Protein AF-A0A8J7MB48-F1 (afdb_monomer_lite)

Radius of gyration: 26.06 Å; chains: 1; bounding box: 93×41×34 Å

Secondary structure (DSSP, 8-state):
-PPP---------------------------B-GGGGGGSPBPEE-S-TTS-EEE-SSTTT-EEE-TTPPTT-EEE-GGGPEEPTTT-SEEGGGSPEEE--

Sequence (101 aa):
MLKTIVSMIATAATCAVLIPSCAPTNASSPQAAYADADKYPLAVKYGDPKKQQVISPFRPHNLVDVSGMKSGQLARDPATASVDAKTGKPDINTAKIFRIP

pLDDT: mean 76.39, std 20.18, range [36.72, 96.31]

Structure (mmCIF, N/CA/C/O backbone):
data_AF-A0A8J7MB48-F1
#
_entry.id   AF-A0A8J7MB48-F1
#
loop_
_atom_site.group_PDB
_atom_site.id
_atom_site.type_symbol
_atom_site.label_atom_id
_atom_site.label_alt_id
_atom_site.label_comp_id
_atom_site.label_asym_id
_atom_site.label_entity_id
_atom_site.label_seq_id
_atom_site.pdbx_PDB_ins_code
_atom_site.Cartn_x
_atom_site.Cartn_y
_atom_site.Cartn_z
_atom_site.occupancy
_atom_site.B_iso_or_equiv
_atom_site.auth_seq_id
_atom_site.auth_comp_id
_atom_site.auth_asym_id
_atom_site.auth_atom_id
_atom_site.pdbx_PDB_model_num
ATOM 1 N N . MET A 1 1 ? 79.895 -25.513 10.396 1.00 42.00 1 MET A N 1
ATOM 2 C CA . MET A 1 1 ? 79.196 -24.228 10.173 1.00 42.00 1 MET A CA 1
ATOM 3 C C . MET A 1 1 ? 77.709 -24.457 10.401 1.00 42.00 1 MET A C 1
ATOM 5 O O . MET A 1 1 ? 77.077 -25.133 9.601 1.00 42.00 1 MET A O 1
ATOM 9 N N . LEU A 1 2 ? 77.205 -24.019 11.555 1.00 36.72 2 LEU A N 1
ATOM 10 C CA . LEU A 1 2 ? 75.853 -24.273 12.065 1.00 36.72 2 LEU A CA 1
ATOM 11 C C . LEU A 1 2 ? 74.895 -23.214 11.494 1.00 36.72 2 LEU A C 1
ATOM 13 O O . LEU A 1 2 ? 75.171 -22.024 11.625 1.00 36.72 2 LEU A O 1
ATOM 17 N N . LYS A 1 3 ? 73.817 -23.629 10.817 1.00 44.56 3 LYS A N 1
ATOM 18 C CA . LYS A 1 3 ? 72.805 -22.721 10.253 1.00 44.56 3 LYS A CA 1
ATOM 19 C C . LYS A 1 3 ? 71.629 -22.563 11.223 1.00 44.56 3 LYS A C 1
ATOM 21 O O . LYS A 1 3 ? 70.996 -23.539 11.604 1.00 44.56 3 LYS A O 1
ATOM 26 N N . THR A 1 4 ? 71.389 -21.311 11.593 1.00 50.75 4 THR A N 1
ATOM 27 C CA . THR A 1 4 ? 70.263 -20.748 12.355 1.00 50.75 4 THR A CA 1
ATOM 28 C C . THR A 1 4 ? 68.926 -20.854 11.602 1.00 50.75 4 THR A C 1
ATOM 30 O O . THR A 1 4 ? 68.945 -20.952 10.376 1.00 50.75 4 THR A O 1
ATOM 33 N N . ILE A 1 5 ? 67.807 -20.725 12.344 1.00 57.31 5 ILE A N 1
ATOM 34 C CA . ILE A 1 5 ? 66.540 -19.977 12.067 1.00 57.31 5 ILE A CA 1
ATOM 35 C C . ILE A 1 5 ? 65.353 -20.806 12.611 1.00 57.31 5 ILE A C 1
ATOM 37 O O . ILE A 1 5 ? 65.008 -21.840 12.055 1.00 57.31 5 ILE A O 1
ATOM 41 N N . VAL A 1 6 ? 64.900 -20.587 13.853 1.00 50.66 6 VAL A N 1
ATOM 42 C CA . VAL A 1 6 ? 63.931 -19.572 14.345 1.00 50.66 6 VAL A CA 1
ATOM 43 C C . VAL A 1 6 ? 62.512 -19.736 13.771 1.00 50.66 6 VAL A C 1
ATOM 45 O O . VAL A 1 6 ? 62.215 -19.308 12.665 1.00 50.66 6 VAL A O 1
ATOM 48 N N . SER A 1 7 ? 61.674 -20.365 14.608 1.00 46.47 7 SER A N 1
ATOM 49 C CA . SER A 1 7 ? 60.239 -20.162 14.880 1.00 46.47 7 SER A CA 1
ATOM 50 C C . SER A 1 7 ? 59.425 -19.322 13.882 1.00 46.47 7 SER A C 1
ATOM 52 O O . SER A 1 7 ? 59.608 -18.109 13.794 1.00 46.47 7 SER A O 1
ATOM 54 N N . MET A 1 8 ? 58.444 -19.952 13.224 1.00 43.72 8 MET A N 1
ATOM 55 C CA . MET A 1 8 ? 57.342 -19.254 12.557 1.00 43.72 8 MET A CA 1
ATOM 56 C C . MET A 1 8 ? 56.027 -19.447 13.312 1.00 43.72 8 MET A C 1
ATOM 58 O O . MET A 1 8 ? 55.703 -20.515 13.828 1.00 43.72 8 MET A O 1
ATOM 62 N N . ILE A 1 9 ? 55.320 -18.331 13.387 1.00 54.81 9 ILE A N 1
ATOM 63 C CA . ILE A 1 9 ? 54.277 -17.963 14.329 1.00 54.81 9 ILE A CA 1
ATOM 64 C C . ILE A 1 9 ? 52.929 -18.415 13.757 1.00 54.81 9 ILE A C 1
ATOM 66 O O . ILE A 1 9 ? 52.625 -18.149 12.596 1.00 54.81 9 ILE A O 1
ATOM 70 N N . ALA A 1 10 ? 52.117 -19.089 14.570 1.00 49.16 10 ALA A N 1
ATOM 71 C CA . ALA A 1 10 ? 50.725 -19.380 14.252 1.00 49.16 10 ALA A CA 1
ATOM 72 C C . ALA A 1 10 ? 49.884 -18.101 14.380 1.00 49.16 10 ALA A C 1
ATOM 74 O O . ALA A 1 10 ? 49.963 -17.400 15.389 1.00 49.16 10 ALA A O 1
ATOM 75 N N . THR A 1 11 ? 49.039 -17.791 13.398 1.00 56.31 11 THR A N 1
ATOM 76 C CA . THR A 1 11 ? 47.977 -16.791 13.578 1.00 56.31 11 THR A CA 1
ATOM 77 C C . THR A 1 11 ? 46.732 -17.236 12.822 1.00 56.31 11 THR A C 1
ATOM 79 O O . THR A 1 11 ? 46.745 -17.416 11.608 1.00 56.31 11 THR A O 1
ATOM 82 N N . ALA A 1 12 ? 45.675 -17.490 13.591 1.00 50.66 12 ALA A N 1
ATOM 83 C CA . ALA A 1 12 ? 44.390 -17.992 13.139 1.00 50.66 12 ALA A CA 1
ATOM 84 C C . ALA A 1 12 ? 43.644 -16.941 12.303 1.00 50.66 12 ALA A C 1
ATOM 86 O O . ALA A 1 12 ? 43.494 -15.796 12.725 1.00 50.66 12 ALA A O 1
ATOM 87 N N . ALA A 1 13 ? 43.139 -17.348 11.138 1.00 54.47 13 ALA A N 1
ATOM 88 C CA . ALA A 1 13 ? 42.227 -16.550 10.332 1.00 54.47 13 ALA A CA 1
ATOM 89 C C . ALA A 1 13 ? 40.793 -16.735 10.854 1.00 54.47 13 ALA A C 1
ATOM 91 O O . ALA A 1 13 ? 40.165 -17.774 10.644 1.00 54.47 13 ALA A O 1
ATOM 92 N N . THR A 1 14 ? 40.268 -15.736 11.557 1.00 55.75 14 THR A N 1
ATOM 93 C CA . THR A 1 14 ? 38.854 -15.656 11.933 1.00 55.75 14 THR A CA 1
ATOM 94 C C . THR A 1 14 ? 38.015 -15.288 10.708 1.00 55.75 14 THR A C 1
ATOM 96 O O . THR A 1 14 ? 38.109 -14.186 10.173 1.00 55.75 14 THR A O 1
ATOM 99 N N . CYS A 1 15 ? 37.173 -16.219 10.257 1.00 43.84 15 CYS A N 1
ATOM 100 C CA . CYS A 1 15 ? 36.138 -15.953 9.260 1.00 43.84 15 CYS A CA 1
ATOM 101 C C . CYS A 1 15 ? 35.065 -15.039 9.869 1.00 43.84 15 CYS A C 1
ATOM 103 O O . CYS A 1 15 ? 34.269 -15.474 10.700 1.00 43.84 15 CYS A O 1
ATOM 105 N N . ALA A 1 16 ? 35.039 -13.770 9.462 1.00 52.91 16 ALA A N 1
ATOM 106 C CA . ALA A 1 16 ? 33.950 -12.859 9.787 1.00 52.91 16 ALA A CA 1
ATOM 107 C C . ALA A 1 16 ? 32.721 -13.207 8.930 1.00 52.91 16 ALA A C 1
ATOM 109 O O . ALA A 1 16 ? 32.729 -13.055 7.709 1.00 52.91 16 ALA A O 1
ATOM 110 N N . VAL A 1 17 ? 31.667 -13.701 9.580 1.00 56.16 17 VAL A N 1
ATOM 111 C CA . VAL A 1 17 ? 30.369 -13.991 8.962 1.00 56.16 17 VAL A CA 1
ATOM 112 C C . VAL A 1 17 ? 29.671 -12.660 8.669 1.00 56.16 17 VAL A C 1
ATOM 114 O O . VAL A 1 17 ? 29.218 -11.971 9.581 1.00 56.16 17 VAL A O 1
ATOM 117 N N . LEU A 1 18 ? 29.605 -12.279 7.393 1.00 52.00 18 LEU A N 1
ATOM 118 C CA . LEU A 1 18 ? 28.810 -11.143 6.928 1.00 52.00 18 LEU A CA 1
ATOM 119 C C . LEU A 1 18 ? 27.328 -11.527 6.982 1.00 52.00 18 LEU A C 1
ATOM 121 O O . LEU A 1 18 ? 26.832 -12.262 6.131 1.00 52.00 18 LEU A O 1
ATOM 125 N N . ILE A 1 19 ? 26.622 -11.038 7.999 1.00 63.16 19 ILE A N 1
ATOM 126 C CA . ILE A 1 19 ? 25.164 -11.125 8.083 1.00 63.16 19 ILE A CA 1
ATOM 127 C C . ILE A 1 19 ? 24.597 -10.034 7.157 1.00 63.16 19 ILE A C 1
ATOM 129 O O . ILE A 1 19 ? 24.885 -8.855 7.387 1.00 63.16 19 ILE A O 1
ATOM 133 N N . PRO A 1 20 ? 23.817 -10.359 6.109 1.00 55.56 20 PRO A N 1
ATOM 134 C CA . PRO A 1 20 ? 23.158 -9.339 5.309 1.00 55.56 20 PRO A CA 1
ATOM 135 C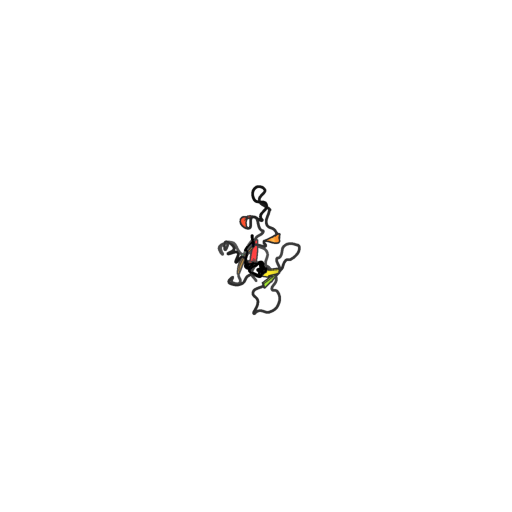 C . PRO A 1 20 ? 22.062 -8.693 6.161 1.00 55.56 20 PRO A C 1
ATOM 137 O O . PRO A 1 20 ? 21.025 -9.291 6.440 1.00 55.56 20 PRO A O 1
ATOM 140 N N . SER A 1 21 ? 22.306 -7.461 6.603 1.00 50.38 21 SER A N 1
ATOM 141 C CA . SER A 1 21 ? 21.284 -6.623 7.222 1.00 50.38 21 SER A CA 1
ATOM 142 C C . SER A 1 21 ? 20.310 -6.176 6.131 1.00 50.38 21 SER A C 1
ATOM 144 O O . SER A 1 21 ? 20.542 -5.191 5.428 1.00 50.38 21 SER A O 1
ATOM 146 N N . CYS A 1 22 ? 19.230 -6.933 5.936 1.00 49.78 22 CYS A N 1
ATOM 147 C CA . CYS A 1 22 ? 18.068 -6.450 5.202 1.00 49.78 22 CYS A CA 1
ATOM 148 C C . CYS A 1 22 ? 17.404 -5.364 6.054 1.00 49.78 22 CYS A C 1
ATOM 150 O O . CYS A 1 22 ? 16.558 -5.648 6.899 1.00 49.78 22 CYS A O 1
ATOM 152 N N . ALA A 1 23 ? 17.826 -4.116 5.859 1.00 48.88 23 ALA A N 1
ATOM 153 C CA . ALA A 1 23 ? 17.142 -2.971 6.433 1.00 48.88 23 ALA A CA 1
ATOM 154 C C . ALA A 1 23 ? 15.699 -2.932 5.891 1.00 48.88 23 ALA A C 1
ATOM 156 O O . ALA A 1 23 ? 15.518 -3.008 4.669 1.00 48.88 23 ALA A O 1
ATOM 157 N N . PRO A 1 24 ? 14.668 -2.794 6.745 1.00 49.53 24 PRO A N 1
ATOM 158 C CA . PRO A 1 24 ? 13.342 -2.464 6.260 1.00 49.53 24 PRO A CA 1
ATOM 159 C C . PRO A 1 24 ? 13.445 -1.094 5.594 1.00 49.53 24 PRO A C 1
ATOM 161 O O . PRO A 1 24 ? 13.794 -0.091 6.219 1.00 49.53 24 PRO A O 1
ATOM 164 N N . THR A 1 25 ? 13.204 -1.056 4.290 1.00 45.25 25 THR A N 1
ATOM 165 C CA . THR A 1 25 ? 13.040 0.199 3.570 1.00 45.25 25 THR A CA 1
ATOM 166 C C . THR A 1 25 ? 11.739 0.798 4.084 1.00 45.25 25 THR A C 1
ATOM 168 O O . THR A 1 25 ? 10.658 0.413 3.649 1.00 45.25 25 THR A O 1
ATOM 171 N N . ASN A 1 26 ? 11.841 1.715 5.050 1.00 44.84 26 ASN A N 1
ATOM 172 C CA . ASN A 1 26 ? 10.764 2.635 5.394 1.00 44.84 26 ASN A CA 1
ATOM 173 C C . ASN A 1 26 ? 10.510 3.509 4.163 1.00 44.84 26 ASN A C 1
ATOM 175 O O . ASN A 1 26 ? 11.038 4.614 4.032 1.00 44.84 26 ASN A O 1
ATOM 179 N N . ALA A 1 27 ? 9.747 2.970 3.215 1.00 44.41 27 ALA A N 1
ATOM 180 C CA . ALA A 1 27 ? 9.206 3.714 2.102 1.00 44.41 27 ALA A CA 1
ATOM 181 C C . ALA A 1 27 ? 8.214 4.718 2.693 1.00 44.41 27 ALA A C 1
ATOM 183 O O . ALA A 1 27 ? 7.053 4.400 2.928 1.00 44.41 27 ALA A O 1
ATOM 184 N N . SER A 1 28 ? 8.688 5.935 2.966 1.00 41.03 28 SER A N 1
ATOM 185 C CA . SER A 1 28 ? 7.802 7.086 3.110 1.00 41.03 28 SER A CA 1
ATOM 186 C C . SER A 1 28 ? 7.096 7.256 1.771 1.00 41.03 28 SER A C 1
ATOM 188 O O . SER A 1 28 ? 7.647 7.830 0.833 1.00 41.03 28 SER A O 1
ATOM 190 N N . SER A 1 29 ? 5.908 6.664 1.644 1.00 49.34 29 SER A N 1
ATOM 191 C CA . SER A 1 29 ? 5.073 6.852 0.467 1.00 49.34 29 SER A CA 1
ATOM 192 C C . SER A 1 29 ? 4.700 8.333 0.395 1.00 49.34 29 SER A C 1
ATOM 194 O O . SER A 1 29 ? 4.225 8.865 1.402 1.00 49.34 29 SER A O 1
ATOM 196 N N . PRO A 1 30 ? 4.890 9.020 -0.745 1.00 49.53 30 PRO A N 1
ATOM 197 C CA . PRO A 1 30 ? 4.415 10.386 -0.902 1.00 49.53 30 PRO A CA 1
ATOM 198 C C . PRO A 1 30 ? 2.898 10.397 -0.682 1.00 49.53 30 PRO A C 1
ATOM 200 O O . PRO A 1 30 ? 2.134 9.841 -1.475 1.00 49.53 30 PRO A O 1
ATOM 203 N N . GLN A 1 31 ? 2.485 10.966 0.450 1.00 50.84 31 GLN A N 1
ATOM 204 C CA . GLN A 1 31 ? 1.104 10.977 0.910 1.00 50.84 31 GLN A CA 1
ATOM 205 C C . GLN A 1 31 ? 0.285 11.868 -0.024 1.00 50.84 31 GLN A C 1
ATOM 207 O O . GLN A 1 31 ? 0.466 13.086 -0.051 1.00 50.84 31 GLN A O 1
ATOM 212 N N . ALA A 1 32 ? -0.593 11.266 -0.827 1.00 54.03 32 ALA A N 1
ATOM 213 C CA . ALA A 1 32 ? -1.486 12.029 -1.687 1.00 54.03 32 ALA A CA 1
ATOM 214 C C . ALA A 1 32 ? -2.546 12.730 -0.818 1.00 54.03 32 ALA A C 1
ATOM 216 O O . ALA A 1 32 ? -3.156 12.122 0.064 1.00 54.03 32 ALA A O 1
ATOM 217 N N . ALA A 1 33 ? -2.705 14.037 -1.032 1.00 53.88 33 ALA A N 1
ATOM 218 C CA . ALA A 1 33 ? -3.580 14.899 -0.248 1.00 53.88 33 ALA A CA 1
ATOM 219 C C . ALA A 1 33 ? -5.062 14.489 -0.355 1.00 53.88 33 ALA A C 1
ATOM 221 O O . ALA A 1 33 ? -5.517 13.990 -1.381 1.00 53.88 33 ALA A O 1
ATOM 222 N N . TYR A 1 34 ? -5.818 14.757 0.713 1.00 52.31 34 TYR A N 1
ATOM 223 C CA . TYR A 1 34 ? -7.214 14.358 0.949 1.00 52.31 34 TYR A CA 1
ATOM 224 C C . TYR A 1 34 ? -8.259 14.798 -0.101 1.00 52.31 34 TYR A C 1
ATOM 226 O O . TYR A 1 34 ? -9.404 14.365 -0.012 1.00 52.31 34 TYR A O 1
ATOM 234 N N . ALA A 1 35 ? -7.913 15.651 -1.069 1.00 54.16 35 ALA A N 1
ATOM 235 C CA . ALA A 1 35 ? -8.878 16.389 -1.892 1.00 54.16 35 ALA A CA 1
ATOM 236 C C . ALA A 1 35 ? -9.718 15.532 -2.865 1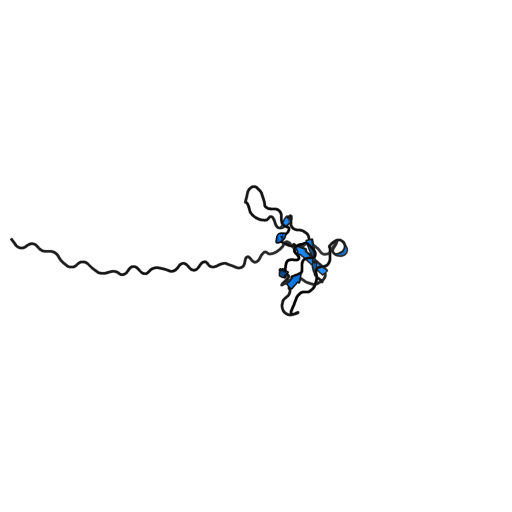.00 54.16 35 ALA A C 1
ATOM 238 O O . ALA A 1 35 ? -10.708 16.023 -3.394 1.00 54.16 35 ALA A O 1
ATOM 239 N N . ASP A 1 36 ? -9.377 14.258 -3.073 1.00 63.75 36 ASP A N 1
ATOM 240 C CA . ASP A 1 36 ? -10.016 13.407 -4.088 1.00 63.75 36 ASP A CA 1
ATOM 241 C C . ASP A 1 36 ? -10.249 11.961 -3.621 1.00 63.75 36 ASP A C 1
ATOM 243 O O . ASP A 1 36 ? -10.331 11.041 -4.435 1.00 63.75 36 ASP A O 1
ATOM 247 N N . ALA A 1 37 ? -10.337 11.728 -2.309 1.00 65.69 37 ALA A N 1
ATOM 248 C CA . ALA A 1 37 ? -10.354 10.377 -1.747 1.00 65.69 37 ALA A CA 1
ATOM 249 C C . ALA A 1 37 ? -11.492 9.484 -2.291 1.00 65.69 37 ALA A C 1
ATOM 251 O O . ALA A 1 37 ? -11.305 8.277 -2.435 1.00 65.69 37 ALA A O 1
ATOM 252 N N . ASP A 1 38 ? -12.640 10.064 -2.652 1.00 76.75 38 ASP A N 1
ATOM 253 C CA . ASP A 1 38 ? -13.796 9.343 -3.209 1.00 76.75 38 ASP A CA 1
ATOM 254 C C . ASP A 1 38 ? -13.593 8.833 -4.647 1.00 76.75 3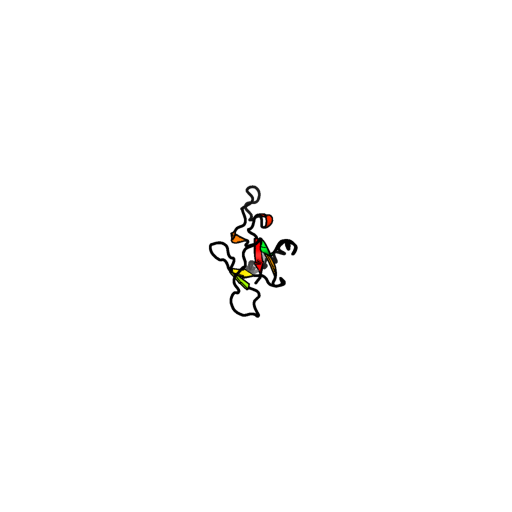8 ASP A C 1
ATOM 256 O O . ASP A 1 38 ? -14.349 7.979 -5.107 1.00 76.75 38 ASP A O 1
ATOM 260 N N . LYS A 1 39 ? -12.570 9.318 -5.365 1.00 88.06 39 LYS A N 1
ATOM 261 C CA . LYS A 1 39 ? -12.251 8.881 -6.738 1.00 88.06 39 LYS A CA 1
ATOM 262 C C . LYS A 1 39 ? -11.414 7.602 -6.780 1.00 88.06 39 LYS A C 1
ATOM 264 O O . LYS A 1 39 ? -11.216 7.036 -7.855 1.00 88.06 39 LYS A O 1
ATOM 269 N N . TYR A 1 40 ? -10.910 7.154 -5.632 1.00 92.50 40 TYR A N 1
ATOM 270 C CA . TYR A 1 40 ? -10.038 5.992 -5.528 1.00 92.50 40 TYR A CA 1
ATOM 271 C C . TYR A 1 40 ? -10.776 4.807 -4.900 1.00 92.50 40 TYR A C 1
ATOM 273 O O . TYR A 1 40 ? -11.571 4.989 -3.974 1.00 92.50 40 TYR A O 1
ATOM 281 N N . PRO A 1 41 ? -10.516 3.573 -5.367 1.00 95.56 41 PRO A N 1
ATOM 282 C CA . PRO A 1 41 ? -11.147 2.391 -4.799 1.00 95.56 41 PRO A CA 1
ATOM 283 C C . PRO A 1 41 ? -10.758 2.219 -3.327 1.00 95.56 41 PRO A C 1
ATOM 285 O O . PRO A 1 41 ? -9.625 2.495 -2.927 1.00 95.56 41 PRO A O 1
ATOM 288 N N . LEU A 1 42 ? -11.711 1.749 -2.523 1.00 95.00 42 LEU A N 1
ATOM 289 C CA . LEU A 1 42 ? -11.522 1.492 -1.099 1.00 95.00 42 LEU A CA 1
ATOM 290 C C . LEU A 1 42 ? -10.816 0.147 -0.891 1.00 95.00 42 LEU A C 1
ATOM 292 O O . LEU A 1 42 ? -11.239 -0.866 -1.447 1.00 95.00 42 LEU A O 1
ATOM 296 N N . ALA A 1 43 ? -9.758 0.134 -0.083 1.00 95.31 43 ALA A N 1
ATOM 297 C CA . ALA A 1 43 ? -9.105 -1.099 0.342 1.00 95.31 43 ALA A CA 1
ATOM 298 C C . ALA A 1 43 ? -9.930 -1.845 1.401 1.00 95.31 43 ALA A C 1
ATOM 300 O O . ALA A 1 43 ? -10.782 -1.271 2.080 1.00 95.31 43 ALA A O 1
ATOM 301 N N . VAL A 1 44 ? -9.653 -3.138 1.571 1.00 94.81 44 VAL A N 1
ATOM 302 C CA . VAL A 1 44 ? -10.335 -3.976 2.570 1.00 94.81 44 VAL A CA 1
ATOM 303 C C . VAL A 1 44 ? -9.469 -4.078 3.824 1.00 94.81 44 VAL A C 1
ATOM 305 O O . VAL A 1 44 ? -8.260 -4.284 3.730 1.00 94.81 44 VAL A O 1
ATOM 308 N N . LYS A 1 45 ? -10.070 -3.934 5.012 1.00 92.88 45 LYS A N 1
ATOM 309 C CA . LYS A 1 45 ? -9.355 -4.123 6.287 1.00 92.88 45 LYS A CA 1
ATOM 310 C C . LYS A 1 45 ? -8.840 -5.552 6.387 1.00 92.88 45 LYS A C 1
ATOM 312 O O . LYS A 1 45 ? -9.572 -6.489 6.075 1.00 92.88 45 LYS A O 1
ATOM 317 N N . TYR A 1 46 ? -7.607 -5.714 6.855 1.00 91.88 46 TYR A N 1
ATOM 318 C CA . TYR A 1 46 ? -7.021 -7.031 7.045 1.00 91.88 46 TYR A CA 1
ATOM 319 C C . TYR A 1 46 ? -6.531 -7.250 8.470 1.00 91.88 46 TYR A C 1
ATOM 321 O O . TYR A 1 46 ? -5.725 -6.482 8.987 1.00 91.88 46 TYR A O 1
ATOM 329 N N . GLY A 1 47 ? -6.952 -8.371 9.054 1.00 84.69 47 GLY A N 1
ATOM 330 C CA . GLY A 1 47 ? -6.379 -8.897 10.286 1.00 84.69 47 GLY A CA 1
ATOM 331 C C . GLY A 1 47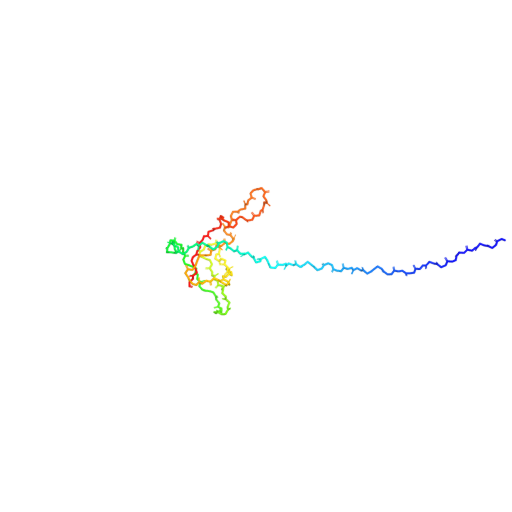 ? -6.689 -8.078 11.541 1.00 84.69 47 GLY A C 1
ATOM 332 O O . GLY A 1 47 ? -7.779 -7.531 11.706 1.00 84.69 47 GLY A O 1
ATOM 333 N N . ASP A 1 48 ? -5.725 -8.092 12.461 1.00 77.31 48 ASP A N 1
ATOM 334 C CA . ASP A 1 48 ? -5.815 -7.496 13.796 1.00 77.31 48 ASP A CA 1
ATOM 335 C C . ASP A 1 48 ? -5.815 -5.957 13.710 1.00 77.31 48 ASP A C 1
ATOM 337 O O . ASP A 1 48 ? -4.893 -5.406 13.109 1.00 77.31 48 ASP A O 1
ATOM 341 N N . PRO A 1 49 ? -6.756 -5.240 14.356 1.00 69.38 49 PRO A N 1
ATOM 342 C CA . PRO A 1 49 ? -6.778 -3.773 14.393 1.00 69.38 49 PRO A CA 1
ATOM 343 C C . PRO A 1 49 ? -5.495 -3.121 14.939 1.00 69.38 49 PRO A C 1
ATOM 345 O O . PRO A 1 49 ? -5.274 -1.932 14.714 1.00 69.38 49 PRO A O 1
ATOM 348 N N . LYS A 1 50 ? -4.638 -3.868 15.649 1.00 73.50 50 LYS A N 1
ATOM 349 C CA . LYS A 1 50 ? -3.317 -3.398 16.101 1.00 73.50 50 LYS A CA 1
ATOM 350 C C . LYS A 1 50 ? -2.273 -3.345 14.984 1.00 73.50 50 LYS A C 1
ATOM 352 O O . LYS A 1 50 ? -1.274 -2.646 15.130 1.00 73.50 50 LYS A O 1
ATOM 357 N N . LYS A 1 51 ? -2.476 -4.083 13.891 1.00 75.88 51 LYS A N 1
ATOM 358 C CA . LYS A 1 51 ? -1.640 -4.042 12.690 1.00 75.88 51 LYS A CA 1
ATOM 359 C C . LYS A 1 51 ? -2.382 -3.218 11.650 1.00 75.88 51 LYS A C 1
ATOM 361 O O . LYS A 1 51 ? -3.445 -3.607 11.183 1.00 75.88 51 LYS A O 1
ATOM 366 N N . GLN A 1 52 ? -1.834 -2.065 11.287 1.00 84.81 52 GLN A N 1
ATOM 367 C CA . GLN A 1 52 ? -2.435 -1.208 10.269 1.00 84.81 52 GLN A CA 1
ATOM 368 C C . GLN A 1 52 ? -2.116 -1.777 8.881 1.00 84.81 52 GLN A C 1
ATOM 370 O O . GLN A 1 52 ? -1.269 -1.260 8.169 1.00 84.81 52 GLN A O 1
ATOM 375 N N . GLN A 1 53 ? -2.762 -2.887 8.523 1.00 92.88 53 GLN A N 1
ATOM 376 C CA . GLN A 1 53 ? -2.623 -3.556 7.230 1.00 92.88 53 GLN A CA 1
ATOM 377 C C . GLN A 1 53 ? -3.959 -3.590 6.494 1.00 92.88 53 GLN A C 1
ATOM 379 O O . GLN A 1 53 ? -5.031 -3.741 7.087 1.00 92.88 53 GLN A O 1
ATOM 384 N N . VAL A 1 54 ? -3.890 -3.469 5.174 1.00 94.38 54 VAL A N 1
ATOM 385 C CA . VAL A 1 54 ? -5.059 -3.506 4.294 1.00 94.38 54 VAL A CA 1
ATOM 386 C C . VAL A 1 54 ? -4.771 -4.356 3.066 1.00 94.38 54 VAL A C 1
ATOM 388 O O . VAL A 1 54 ? -3.626 -4.499 2.643 1.00 94.38 54 VAL A O 1
ATOM 391 N N . ILE A 1 55 ? -5.822 -4.919 2.484 1.00 95.50 55 ILE A N 1
ATOM 392 C CA . ILE A 1 55 ? -5.762 -5.607 1.198 1.00 95.50 55 ILE A CA 1
ATOM 393 C C . ILE A 1 55 ? -6.026 -4.589 0.089 1.00 95.50 55 ILE A C 1
ATOM 395 O O . ILE A 1 55 ? -7.079 -3.943 0.063 1.00 95.50 55 ILE A O 1
ATOM 399 N N . SER A 1 56 ? -5.079 -4.481 -0.844 1.00 95.50 56 SER A N 1
ATOM 400 C CA . SER A 1 56 ? -5.198 -3.658 -2.047 1.00 95.50 56 SER A CA 1
ATOM 401 C C . SER A 1 56 ? -6.419 -4.065 -2.890 1.00 95.50 56 SER A C 1
ATOM 403 O O . SER A 1 56 ? -6.655 -5.259 -3.120 1.00 95.50 56 SER A O 1
ATOM 405 N N . PRO A 1 57 ? -7.186 -3.099 -3.427 1.00 96.19 57 PRO A N 1
ATOM 406 C CA . PRO A 1 57 ? -8.299 -3.396 -4.326 1.00 96.19 57 PRO A CA 1
ATOM 407 C C . PRO A 1 57 ? -7.830 -3.902 -5.700 1.00 96.19 57 PRO A C 1
ATOM 409 O O . PRO A 1 57 ? -8.635 -4.399 -6.488 1.00 96.19 57 PRO A O 1
ATOM 412 N N . PHE A 1 58 ? -6.538 -3.790 -6.011 1.00 96.31 58 PHE A N 1
ATOM 413 C CA . PHE A 1 58 ? -5.976 -4.197 -7.292 1.00 96.31 58 PHE A CA 1
ATOM 414 C C . PHE A 1 58 ? -5.447 -5.629 -7.229 1.00 96.31 58 PHE A C 1
ATOM 416 O O . PHE A 1 58 ? -4.809 -6.024 -6.258 1.00 96.31 58 PHE A O 1
ATOM 423 N N . ARG A 1 59 ? -5.673 -6.414 -8.289 1.00 92.31 59 ARG A N 1
ATOM 424 C CA . ARG A 1 59 ? -5.121 -7.774 -8.402 1.00 92.31 59 ARG A CA 1
ATOM 425 C C . ARG A 1 59 ? -3.583 -7.732 -8.396 1.00 92.31 59 ARG A C 1
ATOM 427 O O . ARG A 1 59 ? -3.031 -6.876 -9.087 1.00 92.31 59 ARG A O 1
ATOM 434 N N . PRO A 1 60 ? -2.902 -8.656 -7.689 1.00 94.06 60 PRO A N 1
ATOM 435 C CA . PRO A 1 60 ? -3.417 -9.881 -7.054 1.00 94.06 60 PRO A CA 1
ATOM 436 C C . PRO A 1 60 ? -3.933 -9.736 -5.601 1.00 94.06 60 PRO A C 1
ATOM 438 O O . PRO A 1 60 ? -3.972 -10.729 -4.886 1.00 94.06 60 PRO A O 1
ATOM 441 N N . HIS A 1 61 ? -4.383 -8.549 -5.177 1.00 94.75 61 HIS A N 1
ATOM 442 C CA . HIS A 1 61 ? -4.901 -8.251 -3.830 1.00 94.75 61 HIS A CA 1
ATOM 443 C C . HIS A 1 61 ? -3.835 -8.368 -2.740 1.00 94.75 61 HIS A C 1
ATOM 445 O O . HIS A 1 61 ? -3.984 -9.087 -1.753 1.00 94.75 61 HIS A O 1
ATOM 451 N N . ASN A 1 62 ? -2.733 -7.644 -2.940 1.00 94.62 62 ASN A N 1
ATOM 452 C CA . ASN A 1 62 ? -1.603 -7.669 -2.021 1.00 94.62 62 ASN A CA 1
ATOM 453 C C . ASN A 1 62 ? -1.937 -7.034 -0.673 1.00 94.62 62 ASN A C 1
ATOM 455 O O . ASN A 1 62 ? -2.722 -6.088 -0.578 1.00 94.62 62 ASN A O 1
ATOM 459 N N . LEU A 1 63 ? -1.261 -7.535 0.355 1.00 93.94 63 LEU A N 1
ATOM 460 C CA . LEU A 1 63 ? -1.215 -6.923 1.671 1.00 93.94 63 LEU A CA 1
ATOM 461 C C . LEU A 1 63 ? -0.303 -5.705 1.643 1.00 93.94 63 LEU A C 1
ATOM 463 O O . LEU A 1 63 ? 0.872 -5.811 1.297 1.00 93.94 63 LEU A O 1
ATOM 467 N N . VAL A 1 64 ? -0.855 -4.561 2.027 1.00 93.06 64 VAL A N 1
ATOM 468 C CA . VAL A 1 64 ? -0.134 -3.297 2.118 1.00 93.06 64 VAL A CA 1
ATOM 469 C C . VAL A 1 64 ? -0.116 -2.861 3.575 1.00 93.06 64 VAL A C 1
ATOM 471 O O . VAL A 1 64 ? -1.158 -2.788 4.230 1.00 93.06 64 VAL A O 1
ATOM 474 N N . ASP A 1 65 ? 1.084 -2.588 4.078 1.00 92.25 65 ASP A N 1
ATOM 475 C CA . ASP A 1 65 ? 1.267 -1.945 5.372 1.00 92.25 65 ASP A CA 1
ATOM 476 C C . ASP A 1 65 ? 0.957 -0.454 5.236 1.00 92.25 65 ASP A C 1
ATOM 478 O O . ASP A 1 65 ? 1.530 0.248 4.404 1.00 92.25 65 ASP A O 1
ATOM 482 N N . VAL A 1 66 ? 0.005 0.003 6.037 1.00 91.69 66 VAL A N 1
ATOM 483 C CA . VAL A 1 66 ? -0.468 1.384 6.088 1.00 91.69 66 VAL A CA 1
ATOM 484 C C . VAL A 1 66 ? -0.206 2.017 7.454 1.00 91.69 66 VAL A C 1
ATOM 486 O O . VAL A 1 66 ? -0.854 2.993 7.827 1.00 91.69 66 VAL A O 1
ATOM 489 N N . SER A 1 67 ? 0.756 1.475 8.203 1.00 90.81 67 SER A N 1
ATOM 490 C CA . SER A 1 67 ? 1.177 1.997 9.500 1.00 90.81 67 SER A CA 1
ATOM 491 C C . SER A 1 67 ? 1.532 3.482 9.444 1.00 90.81 67 SER A C 1
ATOM 493 O O . SER A 1 67 ? 2.352 3.925 8.644 1.00 90.81 67 SER A O 1
ATOM 495 N N . GLY A 1 68 ? 0.902 4.260 10.325 1.00 89.25 68 GLY A N 1
ATOM 496 C CA . GLY A 1 68 ? 1.072 5.712 10.402 1.00 89.25 68 GLY A CA 1
ATOM 497 C C . GLY A 1 68 ? 0.124 6.499 9.496 1.00 89.25 68 GLY A C 1
ATOM 498 O O . GLY A 1 68 ? 0.045 7.721 9.632 1.00 89.25 68 GLY A O 1
ATOM 499 N N . MET A 1 69 ? -0.642 5.822 8.636 1.00 89.25 69 MET A N 1
ATOM 500 C CA . MET A 1 69 ? -1.699 6.438 7.843 1.00 89.25 69 MET A CA 1
ATOM 501 C C . MET A 1 69 ? -3.062 6.315 8.533 1.00 89.25 69 MET A C 1
ATOM 503 O O . MET A 1 69 ? -3.335 5.408 9.319 1.00 89.25 69 MET A O 1
ATOM 507 N N . LYS A 1 70 ? -3.936 7.280 8.258 1.00 89.75 70 LYS A N 1
ATOM 508 C CA . LYS A 1 70 ? -5.288 7.363 8.819 1.00 89.75 70 LYS A CA 1
ATOM 509 C C . LYS A 1 70 ? -6.320 6.853 7.820 1.00 89.75 70 LYS A C 1
ATOM 511 O O . LYS A 1 70 ? -6.127 6.930 6.609 1.00 89.75 70 LYS A O 1
ATOM 516 N N . SER A 1 71 ? -7.459 6.411 8.345 1.00 88.56 71 SER A N 1
ATOM 517 C CA . SER A 1 71 ? -8.651 6.139 7.539 1.00 88.56 71 SER A CA 1
ATOM 518 C C . SER A 1 71 ? -8.991 7.336 6.642 1.00 88.56 71 SER A C 1
ATOM 520 O O . SER A 1 71 ? -8.851 8.491 7.054 1.00 88.56 71 SER A O 1
ATOM 522 N N . GLY A 1 72 ? -9.383 7.064 5.400 1.00 89.12 72 GLY A N 1
ATOM 523 C CA . GLY A 1 72 ? -9.668 8.074 4.382 1.00 89.12 72 GLY A CA 1
ATOM 524 C C . GLY A 1 72 ? -8.440 8.625 3.651 1.00 89.12 72 GLY A C 1
ATOM 525 O O . GLY A 1 72 ? -8.608 9.251 2.605 1.00 89.12 72 GLY A O 1
ATOM 526 N N . GLN A 1 73 ? -7.218 8.378 4.137 1.00 91.31 73 GLN A N 1
ATOM 527 C CA . GLN A 1 73 ? -6.008 8.748 3.403 1.00 91.31 73 GLN A CA 1
ATOM 528 C C . GLN A 1 73 ? -5.774 7.847 2.192 1.00 91.31 73 GLN A C 1
ATOM 530 O O . GLN A 1 73 ? -6.340 6.758 2.060 1.00 91.31 73 GLN A O 1
ATOM 535 N N . LEU A 1 74 ? -4.913 8.335 1.304 1.00 93.00 74 LEU A N 1
ATOM 536 C CA . LEU A 1 74 ? -4.520 7.652 0.087 1.00 93.00 74 LEU A CA 1
ATOM 537 C C . LEU A 1 74 ? -3.182 6.944 0.275 1.00 93.00 74 LEU A C 1
ATOM 539 O O . LEU A 1 74 ? -2.201 7.553 0.700 1.00 93.00 74 LEU A O 1
ATOM 543 N N . ALA A 1 75 ? -3.153 5.676 -0.112 1.00 92.94 75 ALA A N 1
ATOM 544 C CA . ALA A 1 75 ? -1.962 4.847 -0.174 1.00 92.94 75 ALA A CA 1
ATOM 545 C C . ALA A 1 75 ? -1.740 4.352 -1.608 1.00 92.94 75 ALA A C 1
ATOM 547 O O . ALA A 1 75 ? -2.612 4.462 -2.473 1.00 92.94 75 ALA A O 1
ATOM 548 N N . ARG A 1 76 ? -0.548 3.822 -1.872 1.00 94.12 76 ARG A N 1
ATOM 549 C CA . ARG A 1 76 ? -0.146 3.277 -3.174 1.00 94.12 76 ARG A CA 1
ATOM 550 C C . ARG A 1 76 ? 0.158 1.793 -3.025 1.00 94.12 76 ARG A C 1
ATOM 552 O O . ARG A 1 76 ? 0.772 1.415 -2.034 1.00 94.12 76 ARG A O 1
ATOM 559 N N . ASP A 1 77 ? -0.237 0.973 -3.999 1.00 93.94 77 ASP A N 1
ATOM 560 C CA . ASP A 1 77 ? 0.127 -0.453 -4.048 1.00 93.94 77 ASP A CA 1
ATOM 561 C C . ASP A 1 77 ? 1.449 -0.637 -4.817 1.00 93.94 77 ASP A C 1
ATOM 563 O O . ASP A 1 77 ? 1.441 -0.565 -6.054 1.00 93.94 77 ASP A O 1
ATOM 567 N N . PRO A 1 78 ? 2.584 -0.904 -4.140 1.00 91.06 78 PRO A N 1
ATOM 568 C CA . PRO A 1 78 ? 3.890 -0.998 -4.790 1.00 91.06 78 PRO A CA 1
ATOM 569 C C . PRO A 1 78 ? 3.972 -2.104 -5.842 1.00 91.06 78 PRO A C 1
ATOM 571 O O . PRO A 1 78 ? 4.730 -1.976 -6.799 1.00 91.06 78 PRO A O 1
ATOM 574 N N . ALA A 1 79 ? 3.176 -3.168 -5.714 1.00 92.06 79 ALA A N 1
ATOM 575 C CA . ALA A 1 79 ? 3.174 -4.263 -6.681 1.00 92.06 79 ALA A CA 1
ATOM 576 C C . ALA A 1 79 ? 2.567 -3.865 -8.036 1.00 92.06 79 ALA A C 1
ATOM 578 O O . ALA A 1 79 ? 2.696 -4.595 -9.015 1.00 92.06 79 ALA A O 1
ATOM 579 N N . THR A 1 80 ? 1.893 -2.714 -8.092 1.00 93.44 80 THR A N 1
ATOM 580 C CA . THR A 1 80 ? 1.337 -2.145 -9.325 1.00 93.44 80 THR A CA 1
ATOM 581 C C . THR A 1 80 ? 2.226 -1.064 -9.939 1.00 93.44 80 THR A C 1
ATOM 583 O O . THR A 1 80 ? 1.851 -0.484 -10.957 1.00 93.44 80 THR A O 1
ATOM 586 N N . ALA A 1 81 ? 3.381 -0.771 -9.330 1.00 93.88 81 ALA A N 1
ATOM 587 C CA . ALA A 1 81 ? 4.348 0.175 -9.867 1.00 93.88 81 ALA A CA 1
ATOM 588 C C . ALA A 1 81 ? 4.964 -0.349 -11.171 1.00 93.88 81 ALA A C 1
ATOM 590 O O . ALA A 1 81 ? 5.315 -1.524 -11.290 1.00 93.88 81 ALA A O 1
ATOM 591 N N . SER A 1 82 ? 5.143 0.547 -12.136 1.00 93.44 82 SER A N 1
ATOM 592 C CA . SER A 1 82 ? 5.956 0.280 -13.319 1.00 93.44 82 SER A CA 1
ATOM 593 C C . SER A 1 82 ? 7.434 0.254 -12.944 1.00 93.44 82 SER A C 1
ATOM 595 O O . SER A 1 82 ? 7.874 0.953 -12.031 1.00 93.44 82 SER A O 1
ATOM 597 N N . VAL A 1 83 ? 8.212 -0.548 -13.665 1.00 94.44 83 VAL A N 1
ATOM 598 C CA . VAL A 1 83 ? 9.667 -0.588 -13.507 1.00 94.44 83 VAL A CA 1
ATOM 599 C C . VAL A 1 83 ? 10.285 0.499 -14.379 1.00 94.44 83 VAL A C 1
ATOM 601 O O . VAL A 1 83 ? 10.024 0.558 -15.580 1.00 94.44 83 VAL A O 1
ATOM 604 N N . ASP A 1 84 ? 11.111 1.354 -13.782 1.00 92.88 84 ASP A N 1
ATOM 605 C CA . ASP A 1 84 ? 11.900 2.339 -14.515 1.00 92.88 84 ASP A CA 1
ATOM 606 C C . ASP A 1 84 ? 12.930 1.611 -15.395 1.00 92.88 84 ASP A C 1
ATOM 608 O O . ASP A 1 84 ? 13.775 0.860 -14.905 1.00 92.88 84 ASP A O 1
ATOM 612 N N . ALA A 1 85 ? 12.873 1.853 -16.706 1.00 92.69 85 ALA A N 1
ATOM 613 C CA . ALA A 1 85 ? 13.734 1.204 -17.693 1.00 92.69 85 ALA A CA 1
ATOM 614 C C . ALA A 1 85 ? 15.231 1.534 -17.536 1.00 92.69 85 ALA A C 1
ATOM 616 O O . ALA A 1 85 ? 16.075 0.774 -18.003 1.00 92.69 85 ALA A O 1
ATOM 617 N N . LYS A 1 86 ? 15.579 2.658 -16.898 1.00 92.94 86 LYS A N 1
ATOM 618 C CA . LYS A 1 86 ? 16.966 3.089 -16.677 1.00 92.94 86 LYS A CA 1
ATOM 619 C C . LYS A 1 86 ? 17.563 2.474 -15.419 1.00 92.94 86 LYS A C 1
ATOM 621 O O . LYS A 1 86 ? 18.742 2.139 -15.408 1.00 92.94 86 LYS A O 1
ATOM 626 N N . THR A 1 87 ? 16.772 2.364 -14.351 1.00 92.00 87 THR A N 1
ATOM 627 C CA . THR A 1 87 ? 17.264 1.905 -13.039 1.00 92.00 87 THR A CA 1
ATOM 628 C C . THR A 1 87 ? 16.922 0.448 -12.739 1.00 92.00 87 THR A C 1
ATOM 630 O O . THR A 1 87 ? 17.514 -0.140 -11.833 1.00 92.00 87 THR A O 1
ATOM 633 N N . GLY A 1 88 ? 15.964 -0.135 -13.465 1.00 93.25 88 GLY A N 1
ATOM 634 C CA . GLY A 1 88 ? 15.425 -1.468 -13.200 1.00 93.25 88 GLY A CA 1
ATOM 635 C C . GLY A 1 88 ? 14.643 -1.563 -11.886 1.00 93.25 88 GLY A C 1
ATOM 636 O O . GLY A 1 88 ? 14.359 -2.667 -11.426 1.00 93.25 88 GLY A O 1
ATOM 637 N N . LYS A 1 89 ? 14.318 -0.429 -11.248 1.00 91.50 89 LYS A N 1
ATOM 638 C CA . LYS A 1 89 ? 13.620 -0.375 -9.957 1.00 91.50 89 LYS A CA 1
ATOM 639 C C . LYS A 1 89 ? 12.158 0.048 -10.142 1.00 91.50 89 LYS A C 1
ATOM 641 O O . LYS A 1 89 ? 11.867 0.807 -11.064 1.00 91.50 89 LYS A O 1
ATOM 646 N N . PRO A 1 90 ? 11.236 -0.402 -9.273 1.00 90.19 90 PRO A N 1
ATOM 647 C CA . PRO A 1 90 ? 9.862 0.087 -9.283 1.00 90.19 90 PRO A CA 1
ATOM 648 C C . PRO A 1 90 ? 9.801 1.598 -9.020 1.00 90.19 90 PRO A C 1
ATOM 650 O O . PRO A 1 90 ? 10.343 2.072 -8.020 1.00 90.19 90 PRO A O 1
ATOM 653 N N . ASP A 1 91 ? 9.108 2.344 -9.879 1.00 91.94 91 ASP A N 1
ATOM 654 C CA . ASP A 1 91 ? 8.774 3.747 -9.637 1.00 91.94 91 ASP A CA 1
ATOM 655 C C . ASP A 1 91 ? 7.432 3.837 -8.907 1.00 91.94 91 ASP A C 1
ATOM 657 O O . ASP A 1 91 ? 6.356 3.735 -9.504 1.00 91.94 91 ASP A O 1
ATOM 661 N N . ILE A 1 92 ? 7.487 4.061 -7.593 1.00 90.00 92 ILE A N 1
ATOM 662 C CA . ILE A 1 92 ? 6.297 4.142 -6.739 1.00 90.00 92 ILE A CA 1
ATOM 663 C C . ILE A 1 92 ? 5.329 5.257 -7.164 1.00 90.00 92 ILE A C 1
ATOM 665 O O . ILE A 1 92 ? 4.132 5.178 -6.878 1.00 90.00 92 ILE A O 1
ATOM 669 N N . ASN A 1 93 ? 5.798 6.278 -7.890 1.00 89.75 93 ASN A N 1
ATOM 670 C CA . ASN A 1 93 ? 4.936 7.353 -8.378 1.00 89.75 93 ASN A CA 1
ATOM 671 C C . ASN A 1 93 ? 3.968 6.880 -9.470 1.00 89.75 93 ASN A C 1
ATOM 673 O O . ASN A 1 93 ? 2.921 7.499 -9.666 1.00 89.75 93 ASN A O 1
ATOM 677 N N . THR A 1 94 ? 4.268 5.749 -10.105 1.00 92.06 94 THR A N 1
ATOM 678 C CA . THR A 1 94 ? 3.411 5.102 -11.107 1.00 92.06 94 THR A CA 1
ATOM 679 C C . THR A 1 94 ? 2.474 4.046 -10.517 1.00 92.06 94 THR A C 1
ATOM 681 O O . THR 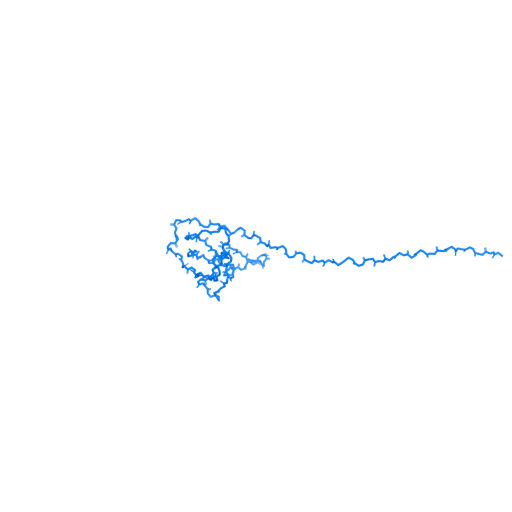A 1 94 ? 1.599 3.543 -11.219 1.00 92.06 94 THR A O 1
ATOM 684 N N . ALA A 1 95 ? 2.632 3.708 -9.233 1.00 94.38 95 ALA A N 1
ATOM 685 C CA . ALA A 1 95 ? 1.758 2.759 -8.557 1.00 94.38 95 ALA A CA 1
ATOM 686 C C . ALA A 1 95 ? 0.315 3.268 -8.488 1.00 94.38 95 ALA A C 1
ATOM 68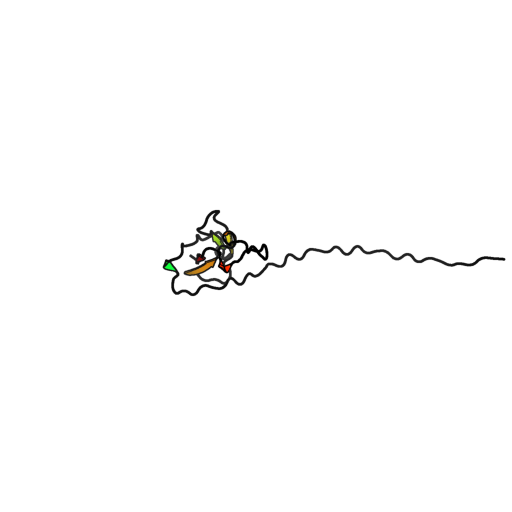8 O O . ALA A 1 95 ? 0.060 4.460 -8.290 1.00 94.38 95 ALA A O 1
ATOM 689 N N . LYS A 1 96 ? -0.635 2.337 -8.582 1.00 94.69 96 LYS A N 1
ATOM 690 C CA . LYS A 1 96 ? -2.056 2.626 -8.419 1.00 94.69 96 LYS A CA 1
ATOM 691 C C . LYS A 1 96 ? -2.347 3.071 -6.989 1.00 94.69 96 LYS A C 1
ATOM 693 O O . LYS A 1 96 ? -1.804 2.527 -6.025 1.00 94.69 96 LYS A O 1
ATOM 698 N N . ILE A 1 97 ? -3.233 4.054 -6.876 1.00 94.56 97 ILE A N 1
ATOM 699 C CA . ILE A 1 97 ? -3.625 4.686 -5.617 1.00 94.56 97 ILE A CA 1
ATOM 700 C C . ILE A 1 97 ? -4.958 4.095 -5.147 1.00 94.56 97 ILE A C 1
ATOM 702 O O . ILE A 1 97 ? -5.855 3.855 -5.957 1.00 94.56 97 ILE A O 1
ATOM 706 N N . PHE A 1 98 ? -5.095 3.878 -3.843 1.00 94.44 98 PHE A N 1
ATOM 707 C CA . PHE A 1 98 ? -6.328 3.428 -3.201 1.00 94.44 98 PHE A CA 1
ATOM 708 C C . PHE A 1 98 ? -6.569 4.180 -1.888 1.00 94.44 98 PHE A C 1
ATOM 710 O O . PHE A 1 98 ? -5.653 4.779 -1.322 1.00 94.44 98 PHE A O 1
ATOM 717 N N . ARG A 1 99 ? -7.808 4.130 -1.390 1.00 94.88 99 ARG A N 1
ATOM 718 C CA . ARG A 1 99 ? -8.209 4.747 -0.122 1.00 94.88 99 ARG A CA 1
ATOM 719 C C . ARG A 1 99 ? -8.160 3.750 1.033 1.00 94.88 99 ARG A C 1
ATOM 721 O O . ARG A 1 99 ? -8.606 2.611 0.893 1.00 94.88 99 ARG A O 1
ATOM 728 N N . ILE A 1 100 ? -7.666 4.199 2.184 1.00 92.25 100 ILE A N 1
ATOM 729 C CA . ILE A 1 100 ? -7.637 3.424 3.429 1.00 92.25 100 ILE A CA 1
ATOM 730 C C . ILE A 1 100 ? -9.038 3.430 4.084 1.00 92.25 100 ILE A C 1
ATOM 732 O O . ILE A 1 100 ? -9.643 4.501 4.178 1.00 92.25 100 ILE A O 1
ATOM 736 N N . PRO A 1 101 ? -9.563 2.267 4.516 1.00 89.88 101 PRO A N 1
ATOM 737 C CA . PRO A 1 101 ? -10.892 2.107 5.124 1.00 89.88 101 PRO A CA 1
ATOM 738 C C . PRO A 1 101 ? -10.982 2.505 6.602 1.00 89.88 101 PRO A C 1
ATOM 740 O O . PRO A 1 101 ? -9.979 2.961 7.189 1.00 89.88 101 PRO A O 1
#

Organism: NCBI:txid454144

Foldseek 3Di:
DDDDDDDDDDDDDDDDDDDPPPDPPPPPQPWDDLPPLVVFAEWADDDDPVFQWTFDPDPVRDIDGPPPDDASTKDFDQVQFDQDPVPRHGDRVRTGIHGYD